Protein AF-A0A1H8A141-F1 (afdb_monomer)

Foldseek 3Di:
DDPVVVVVVVVVVVVVVVVVVVVVVVQFFQAPQNVCDPQCVPLVQWQWKWKDWPPAPPPDDIDIDRPSVVSVVVCVVRRRPTHHDDPDDDPDGKMWIWTDGNPDIDTDIDD

Sequence (111 aa):
MSDRSWRIFFAIVALIILSGVAFSLVQSRTSYKELMGDQIHDTQKIDQIVIEKRDSSHDAERLKITDPATIERILNSFADAKLQRIEQYPRGTDYWIWIDVEYKHYLIHYT

Secondary structure (DSSP, 8-state):
--HHHHHHHHHHHHHHHHHHHHHHHHTT--BHHHHHGGGSS-GGGEEEEEEEETT--TTS--EEE--HHHHHHHHHHHTTPBPPPPSSPPSS--EEEEEEETTEEEEEEE-

Radius of gyration: 21.12 Å; Cα contacts (8 Å, |Δi|>4): 128; chains: 1; bounding box: 56×44×49 Å

pLDDT: mean 77.89, std 10.34, range [53.84, 93.19]

Mean predicted aligned error: 11.69 Å

Solvent-accessible surface area (backbone atoms only — not comparable to full-atom values): 6518 Å² total; per-residue (Å²): 133,56,74,67,56,52,54,53,51,52,52,53,52,51,50,52,51,51,49,52,52,51,50,57,62,54,62,49,50,51,22,45,45,69,74,50,45,80,74,56,75,49,51,87,48,47,66,35,37,38,38,36,52,67,92,48,59,101,84,48,83,61,50,72,47,63,54,59,70,58,51,45,52,52,50,65,74,42,30,80,42,58,44,69,79,71,94,66,86,80,90,74,79,39,34,41,37,36,40,34,40,81,94,43,80,45,80,45,84,45,115

Nearest PDB structures (foldseek):
  8v2c-assembly1_C  TM=5.483E-01  e=1.218E+00  Mus musculus

Structure (mmCIF, N/CA/C/O backbone):
data_AF-A0A1H8A141-F1
#
_entry.id   AF-A0A1H8A141-F1
#
loop_
_atom_site.group_PDB
_atom_site.id
_atom_site.type_symbol
_atom_site.label_atom_id
_atom_site.label_alt_id
_atom_site.label_comp_id
_atom_site.label_asym_id
_atom_site.label_entity_id
_atom_site.label_seq_id
_atom_site.pdbx_PDB_ins_code
_atom_site.Cartn_x
_atom_site.Cartn_y
_atom_site.Cartn_z
_atom_site.occupancy
_atom_site.B_iso_or_equiv
_atom_site.auth_seq_id
_atom_site.auth_comp_id
_atom_site.auth_asym_id
_atom_site.auth_atom_id
_atom_site.pdbx_PDB_model_num
ATOM 1 N N . MET A 1 1 ? 40.823 -12.793 -30.849 1.00 59.81 1 MET A N 1
ATOM 2 C CA . MET A 1 1 ? 39.961 -13.598 -29.949 1.00 59.81 1 MET A CA 1
ATOM 3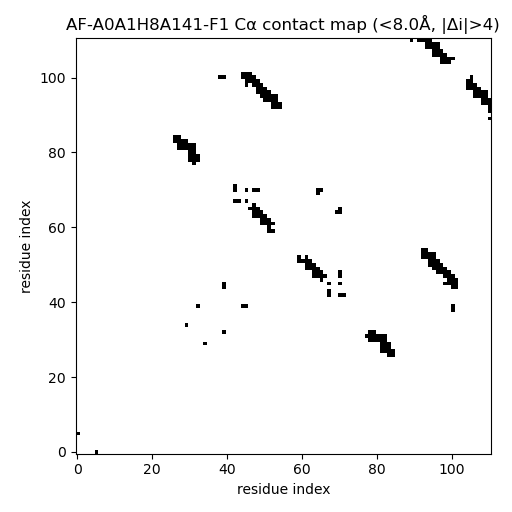 C C . MET A 1 1 ? 39.383 -14.755 -30.743 1.00 59.81 1 MET A C 1
ATOM 5 O O . MET A 1 1 ? 39.106 -14.555 -31.916 1.00 59.81 1 MET A O 1
ATOM 9 N N . SER A 1 2 ? 39.235 -15.941 -30.147 1.00 79.88 2 SER A N 1
ATOM 10 C CA . SER A 1 2 ? 38.613 -17.084 -30.832 1.00 79.88 2 SER A CA 1
ATOM 11 C C . SER A 1 2 ? 37.083 -16.972 -30.808 1.00 79.88 2 SER A C 1
ATOM 13 O O . SER A 1 2 ? 36.524 -16.346 -29.904 1.00 79.88 2 SER A O 1
ATOM 15 N N . ASP A 1 3 ? 36.398 -17.621 -31.753 1.00 84.62 3 ASP A N 1
ATOM 16 C CA . ASP A 1 3 ? 34.925 -17.695 -31.802 1.00 84.62 3 ASP A CA 1
ATOM 17 C C . ASP A 1 3 ? 34.306 -18.167 -30.481 1.00 84.62 3 ASP A C 1
ATOM 19 O O . ASP A 1 3 ? 33.224 -17.733 -30.085 1.00 84.62 3 ASP A O 1
ATOM 23 N N . ARG A 1 4 ? 35.017 -19.037 -29.755 1.00 82.38 4 ARG A N 1
ATOM 24 C CA . ARG A 1 4 ? 34.594 -19.530 -28.443 1.00 82.38 4 ARG A CA 1
ATOM 25 C C . ARG A 1 4 ? 34.584 -18.414 -27.398 1.00 82.38 4 ARG A C 1
ATOM 27 O O . ARG A 1 4 ? 33.632 -18.322 -26.631 1.00 82.38 4 ARG A O 1
ATOM 34 N N . SER A 1 5 ? 35.599 -17.550 -27.391 1.00 85.50 5 SER A N 1
ATOM 35 C CA . SER A 1 5 ? 35.660 -16.397 -26.484 1.00 85.50 5 SER A CA 1
ATOM 36 C C . SER A 1 5 ? 34.547 -15.385 -26.772 1.00 85.50 5 SER A C 1
ATOM 38 O O . SER A 1 5 ? 33.948 -14.865 -25.836 1.00 85.50 5 SER A O 1
ATOM 40 N N . TRP A 1 6 ? 34.213 -15.166 -28.048 1.00 88.81 6 TRP A N 1
ATOM 41 C CA . TRP A 1 6 ? 33.113 -14.281 -28.444 1.00 88.81 6 TRP A CA 1
ATOM 42 C C . TRP A 1 6 ? 31.742 -14.798 -28.005 1.00 88.81 6 TRP A C 1
ATOM 44 O O . TRP A 1 6 ? 30.942 -14.039 -27.463 1.00 88.81 6 TRP A O 1
ATOM 54 N N . ARG A 1 7 ? 31.476 -16.099 -28.166 1.00 89.69 7 ARG A N 1
ATOM 55 C CA . ARG A 1 7 ? 30.215 -16.712 -27.713 1.00 89.69 7 ARG A CA 1
ATOM 56 C C . ARG A 1 7 ? 30.033 -16.613 -26.198 1.00 89.69 7 ARG A C 1
ATOM 58 O O . ARG A 1 7 ? 28.934 -16.319 -25.739 1.00 89.69 7 ARG A O 1
ATOM 65 N N . ILE A 1 8 ? 31.106 -16.823 -25.432 1.00 90.75 8 ILE A N 1
ATOM 66 C CA . ILE A 1 8 ? 31.078 -16.697 -23.966 1.00 90.75 8 ILE A CA 1
ATOM 67 C C . ILE A 1 8 ? 30.800 -15.247 -23.558 1.00 90.75 8 ILE A C 1
ATOM 69 O O . ILE A 1 8 ? 29.968 -15.007 -22.687 1.00 90.75 8 ILE A O 1
ATOM 73 N N . PHE A 1 9 ? 31.446 -14.282 -24.216 1.00 91.25 9 PHE A N 1
ATOM 74 C CA . PHE A 1 9 ? 31.222 -12.863 -23.953 1.00 91.25 9 PHE A CA 1
ATOM 75 C C . PHE A 1 9 ? 29.755 -12.466 -24.170 1.00 91.25 9 PHE A C 1
ATOM 77 O O . PHE A 1 9 ? 29.130 -11.909 -23.269 1.00 91.25 9 PHE A O 1
ATOM 84 N N . PHE A 1 10 ? 29.168 -12.826 -25.316 1.00 93.19 10 PHE A N 1
ATOM 85 C CA . PHE A 1 10 ? 27.760 -12.524 -25.589 1.00 93.19 10 PHE A CA 1
ATOM 86 C C . PHE A 1 10 ? 26.797 -13.228 -24.630 1.00 93.19 10 PHE A C 1
ATOM 88 O O . PHE A 1 10 ? 25.798 -12.629 -24.240 1.00 93.19 10 PHE A O 1
ATOM 95 N N . ALA A 1 11 ? 27.098 -14.458 -24.203 1.00 92.44 11 ALA A N 1
ATOM 96 C CA . ALA A 1 11 ? 26.276 -15.167 -23.225 1.00 92.44 11 ALA A CA 1
ATOM 97 C C . ALA A 1 11 ? 26.235 -14.442 -21.867 1.00 92.44 11 ALA A C 1
ATOM 99 O O . ALA A 1 11 ? 25.165 -14.303 -21.276 1.00 92.44 11 ALA A O 1
ATOM 100 N N . ILE A 1 12 ? 27.378 -13.931 -21.397 1.00 92.56 12 ILE A N 1
ATOM 101 C CA . ILE A 1 12 ? 27.459 -13.166 -20.144 1.00 92.56 12 ILE A CA 1
ATOM 102 C C . ILE A 1 12 ? 26.706 -11.838 -20.274 1.00 92.56 12 ILE A C 1
ATOM 104 O O . ILE A 1 12 ? 25.918 -11.491 -19.397 1.00 92.56 12 ILE A O 1
ATOM 108 N N . VAL A 1 13 ? 26.890 -11.116 -21.384 1.00 92.38 13 VAL A N 1
ATOM 109 C CA . VAL A 1 13 ? 26.178 -9.853 -21.638 1.00 92.38 13 VAL A CA 1
ATOM 110 C C . VAL A 1 13 ? 24.663 -10.074 -21.687 1.00 92.38 13 VAL A C 1
ATOM 112 O O . VAL A 1 13 ? 23.917 -9.330 -21.054 1.00 92.38 13 VAL A O 1
ATOM 115 N N . ALA A 1 14 ? 24.199 -11.125 -22.366 1.00 92.69 14 ALA A N 1
ATOM 116 C CA . ALA A 1 14 ? 22.781 -11.471 -22.416 1.00 92.69 14 ALA A CA 1
ATOM 117 C C . ALA A 1 14 ? 22.214 -11.793 -21.024 1.00 92.69 14 ALA A C 1
ATOM 119 O O . ALA A 1 14 ? 21.124 -11.335 -20.691 1.00 92.69 14 ALA A O 1
ATOM 120 N N . LEU A 1 15 ? 22.962 -12.521 -20.187 1.00 92.56 15 LEU A N 1
ATOM 121 C CA . LEU A 1 15 ? 22.571 -12.818 -18.805 1.00 92.56 15 LEU A CA 1
ATOM 122 C C . LEU A 1 15 ? 22.449 -11.557 -17.940 1.00 92.56 15 LEU A C 1
ATOM 124 O O . LEU A 1 15 ? 21.505 -11.458 -17.161 1.00 92.56 15 LEU A O 1
ATOM 128 N N . ILE A 1 16 ? 23.358 -10.591 -18.095 1.00 89.81 16 ILE A N 1
ATOM 129 C CA . ILE A 1 16 ? 23.307 -9.309 -17.371 1.00 89.81 16 ILE A CA 1
ATOM 130 C C . ILE A 1 16 ? 22.091 -8.480 -17.807 1.00 89.81 16 ILE A C 1
ATOM 132 O O . ILE A 1 16 ? 21.404 -7.895 -16.974 1.00 89.81 16 ILE A O 1
ATOM 136 N N . ILE A 1 17 ? 21.789 -8.446 -19.107 1.00 88.88 17 ILE A N 1
ATOM 137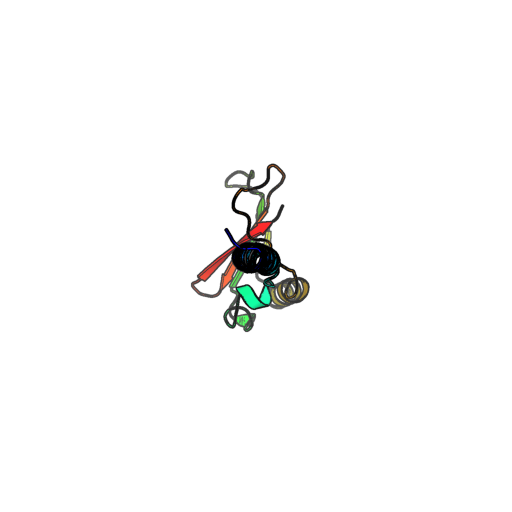 C CA . ILE A 1 17 ? 20.612 -7.729 -19.616 1.00 88.88 17 ILE A CA 1
ATOM 138 C C . ILE A 1 17 ? 19.327 -8.397 -19.113 1.00 88.88 17 ILE A C 1
ATOM 140 O O . ILE A 1 17 ? 18.433 -7.714 -18.619 1.00 88.88 17 ILE A O 1
ATOM 144 N N . LEU A 1 18 ? 19.241 -9.729 -19.185 1.00 86.81 18 LEU A N 1
ATOM 145 C CA . LEU A 1 18 ? 18.078 -10.481 -18.708 1.00 86.81 18 LEU A CA 1
ATOM 146 C C . LEU A 1 18 ? 17.857 -10.308 -17.202 1.00 86.81 18 LEU A C 1
ATOM 148 O O . LEU A 1 18 ? 16.715 -10.135 -16.781 1.00 86.81 18 LEU A O 1
ATOM 152 N N . SER A 1 19 ? 18.922 -10.309 -16.395 1.00 80.25 19 SER A N 1
ATOM 153 C CA . SER A 1 19 ? 18.807 -10.082 -14.952 1.00 80.25 19 SER A CA 1
ATOM 154 C C . SER A 1 19 ? 18.393 -8.646 -14.629 1.00 80.25 19 SER A C 1
ATOM 156 O O . SER A 1 19 ? 17.526 -8.453 -13.780 1.00 80.25 19 SER A O 1
ATOM 158 N N . GLY A 1 20 ? 18.916 -7.649 -15.349 1.00 73.50 20 GLY A N 1
ATOM 159 C CA . GLY A 1 20 ? 18.502 -6.250 -15.211 1.00 73.50 20 GLY A CA 1
ATOM 160 C C . GLY A 1 20 ? 17.031 -6.020 -15.573 1.00 73.50 20 GLY A C 1
ATOM 161 O O . GLY A 1 20 ? 16.307 -5.357 -14.830 1.00 73.50 20 GLY A O 1
ATOM 162 N N . VAL A 1 21 ? 16.556 -6.622 -16.669 1.00 74.69 21 VAL A N 1
ATOM 163 C CA . VAL A 1 21 ? 15.143 -6.556 -17.086 1.00 74.69 21 VAL A CA 1
ATOM 164 C C . VAL A 1 21 ? 14.241 -7.272 -16.082 1.00 74.69 21 VAL A C 1
ATOM 166 O O . VAL A 1 21 ? 13.220 -6.718 -15.679 1.00 74.69 21 VAL A O 1
ATOM 169 N N . ALA A 1 22 ? 14.618 -8.471 -15.632 1.00 70.44 22 ALA A N 1
ATOM 170 C CA . ALA A 1 22 ? 13.864 -9.201 -14.617 1.00 70.44 22 ALA A CA 1
ATOM 171 C C . ALA A 1 22 ? 13.784 -8.413 -13.300 1.00 70.44 22 ALA A C 1
ATOM 173 O O . ALA A 1 22 ? 12.707 -8.297 -12.723 1.00 70.44 22 ALA A O 1
ATOM 174 N N . PHE A 1 23 ? 14.891 -7.812 -12.858 1.00 65.69 23 PHE A N 1
ATOM 175 C CA . PHE A 1 23 ? 14.930 -6.995 -11.648 1.00 65.69 23 PHE A CA 1
ATOM 176 C C . PHE A 1 23 ? 14.050 -5.744 -11.771 1.00 65.69 23 PHE A C 1
ATOM 178 O O . PHE A 1 23 ? 13.270 -5.454 -10.867 1.00 65.69 23 PHE A O 1
ATOM 185 N N . SER A 1 24 ? 14.097 -5.049 -12.912 1.00 59.19 24 SER A N 1
ATOM 186 C CA . SER A 1 24 ? 13.236 -3.891 -13.188 1.00 59.19 24 SER A CA 1
ATOM 187 C C . SER A 1 24 ? 11.746 -4.263 -13.214 1.00 59.19 24 SER A C 1
ATOM 189 O O . SER A 1 24 ? 10.923 -3.550 -12.641 1.00 59.19 24 SER A O 1
ATOM 191 N N . LEU A 1 25 ? 11.394 -5.418 -13.792 1.00 60.88 25 LEU A N 1
ATOM 192 C CA . LEU A 1 25 ? 10.022 -5.939 -13.791 1.00 60.88 25 LEU A CA 1
ATOM 193 C C . LEU A 1 25 ? 9.534 -6.350 -12.393 1.00 60.88 25 LEU A C 1
ATOM 195 O O . LEU A 1 25 ? 8.337 -6.258 -12.114 1.00 60.88 25 LEU A O 1
ATOM 199 N N . VAL A 1 26 ? 10.435 -6.810 -11.521 1.00 61.69 26 VAL A N 1
ATOM 200 C CA . VAL A 1 26 ? 10.130 -7.155 -10.122 1.00 61.69 26 VAL A CA 1
ATOM 201 C C . VAL A 1 26 ? 9.951 -5.897 -9.270 1.00 61.69 26 VAL A C 1
ATOM 203 O O . VAL A 1 26 ? 9.055 -5.855 -8.429 1.00 61.69 26 VAL A O 1
ATOM 206 N N . GLN A 1 27 ? 10.726 -4.839 -9.525 1.00 53.84 27 GLN A N 1
ATOM 207 C CA . GLN A 1 27 ? 10.695 -3.602 -8.738 1.00 53.84 27 GLN A CA 1
ATOM 208 C C . GLN A 1 27 ? 9.363 -2.823 -8.841 1.00 53.84 27 GLN A C 1
ATOM 210 O O . GLN A 1 27 ? 9.133 -1.914 -8.047 1.00 53.84 27 GLN A O 1
ATOM 215 N N . SER A 1 28 ? 8.469 -3.179 -9.776 1.00 54.56 28 SER A N 1
ATOM 216 C CA . SER A 1 28 ? 7.189 -2.490 -10.018 1.00 54.56 28 SER A CA 1
ATOM 217 C C . SER A 1 28 ? 5.930 -3.271 -9.589 1.00 54.56 28 SER A C 1
ATOM 219 O O . SER A 1 28 ? 4.834 -2.950 -10.059 1.00 54.56 28 SER A O 1
ATOM 221 N N . ARG A 1 29 ? 6.048 -4.362 -8.814 1.00 58.25 29 ARG A N 1
ATOM 222 C CA . ARG A 1 29 ? 4.922 -5.304 -8.628 1.00 58.25 29 ARG A CA 1
ATOM 223 C C . ARG A 1 29 ? 4.640 -5.776 -7.207 1.00 58.25 29 ARG A C 1
ATOM 225 O O . ARG A 1 29 ? 3.780 -6.641 -7.070 1.00 58.25 29 ARG A O 1
ATOM 232 N N . THR A 1 30 ? 5.297 -5.244 -6.181 1.00 69.31 30 THR A N 1
ATOM 233 C CA . THR A 1 30 ? 4.915 -5.586 -4.805 1.00 69.31 30 THR A CA 1
ATOM 234 C C . THR A 1 30 ? 3.524 -5.023 -4.525 1.00 69.31 30 THR A C 1
ATOM 236 O O . THR A 1 30 ? 3.267 -3.834 -4.740 1.00 69.31 30 THR A O 1
ATOM 239 N N . SER A 1 31 ? 2.602 -5.896 -4.131 1.00 72.94 31 SER A N 1
ATOM 240 C CA . SER A 1 31 ? 1.248 -5.484 -3.761 1.00 72.94 31 SER A CA 1
ATOM 241 C C . SER A 1 31 ? 1.273 -4.667 -2.470 1.00 72.94 31 SER A C 1
ATOM 243 O O . SER A 1 31 ? 2.177 -4.824 -1.646 1.00 72.94 31 SER A O 1
ATOM 245 N N . TYR A 1 32 ? 0.278 -3.801 -2.275 1.00 75.44 32 TYR A N 1
ATOM 246 C CA . TYR A 1 32 ? 0.101 -3.077 -1.016 1.00 75.44 32 TYR A CA 1
ATOM 247 C C . TYR A 1 32 ? 0.127 -4.033 0.184 1.00 75.44 32 TYR A C 1
ATOM 249 O O . TYR A 1 32 ? 0.871 -3.809 1.137 1.00 75.44 32 TYR A O 1
ATOM 257 N N . LYS A 1 33 ? -0.590 -5.157 0.092 1.00 76.06 33 LYS A N 1
ATOM 258 C CA . LYS A 1 33 ? -0.619 -6.194 1.127 1.00 76.06 33 LYS A CA 1
ATOM 259 C C . LYS A 1 33 ? 0.763 -6.781 1.437 1.00 76.06 33 LYS A C 1
ATOM 261 O O . LYS A 1 33 ? 1.111 -6.939 2.602 1.00 76.06 33 LYS A O 1
ATOM 266 N N . GLU A 1 34 ? 1.5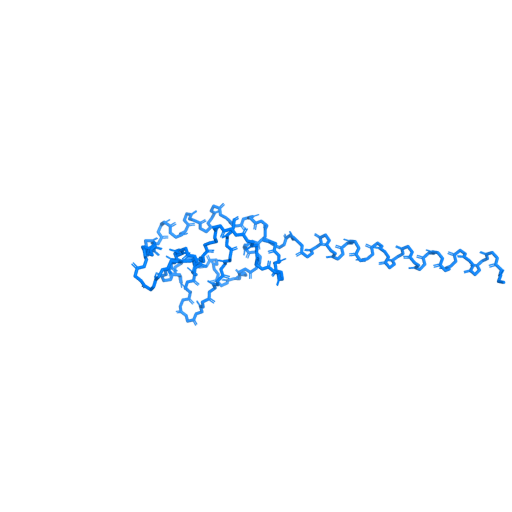71 -7.076 0.419 1.00 75.62 34 GLU A N 1
ATOM 267 C CA . GLU A 1 34 ? 2.941 -7.580 0.610 1.00 75.62 34 GLU A CA 1
ATOM 268 C C . GLU A 1 34 ? 3.873 -6.524 1.219 1.00 75.62 34 GLU A C 1
ATOM 270 O O . GLU A 1 34 ? 4.710 -6.855 2.055 1.00 75.62 34 GLU A O 1
ATOM 275 N N . LEU A 1 35 ? 3.724 -5.254 0.827 1.00 73.69 35 LEU A N 1
ATOM 276 C CA . LEU A 1 35 ? 4.526 -4.138 1.344 1.00 73.69 35 LEU A CA 1
ATOM 277 C C . LEU A 1 35 ? 4.227 -3.830 2.811 1.00 73.69 35 LEU A C 1
ATOM 279 O O . LEU A 1 35 ? 5.125 -3.464 3.567 1.00 73.69 35 LEU A O 1
ATOM 283 N N . MET A 1 36 ? 2.968 -3.973 3.208 1.00 71.00 36 MET A N 1
ATOM 284 C CA . MET A 1 36 ? 2.514 -3.703 4.568 1.00 71.00 36 MET A CA 1
ATOM 285 C C . MET A 1 36 ? 2.705 -4.903 5.512 1.00 71.00 36 MET A C 1
ATOM 287 O O . MET A 1 36 ? 2.649 -4.744 6.734 1.00 71.00 36 MET A O 1
ATOM 291 N N . GLY A 1 37 ? 2.992 -6.089 4.961 1.00 70.12 37 GLY A N 1
ATOM 292 C CA . GLY A 1 37 ? 3.300 -7.307 5.712 1.00 70.12 37 GLY A CA 1
ATOM 293 C C . GLY A 1 37 ? 2.216 -7.683 6.727 1.00 70.12 37 GLY A C 1
ATOM 294 O O . GLY A 1 37 ? 1.033 -7.394 6.552 1.00 70.12 37 GLY A O 1
ATOM 295 N N . ASP A 1 38 ? 2.614 -8.309 7.833 1.00 65.81 38 ASP A N 1
ATOM 296 C CA . ASP A 1 38 ? 1.690 -8.711 8.908 1.00 65.81 38 ASP A CA 1
ATOM 297 C C . ASP A 1 38 ? 1.144 -7.523 9.722 1.00 65.81 38 ASP A C 1
ATOM 299 O O . ASP A 1 38 ? 0.230 -7.693 10.523 1.00 65.81 38 ASP A O 1
ATOM 303 N N . GLN A 1 39 ? 1.680 -6.310 9.532 1.00 61.53 39 GLN A N 1
ATOM 304 C CA . GLN A 1 39 ? 1.365 -5.151 10.381 1.00 61.53 39 GLN A CA 1
ATOM 305 C C . GLN A 1 39 ? -0.015 -4.545 10.095 1.00 61.53 39 GLN A C 1
ATOM 307 O O . GLN A 1 39 ? -0.582 -3.929 10.987 1.00 61.53 39 GLN A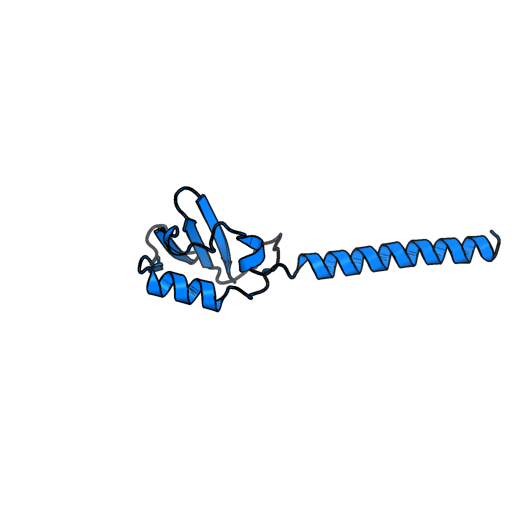 O 1
ATOM 312 N N . ILE A 1 40 ? -0.573 -4.756 8.897 1.00 62.81 40 ILE A N 1
ATOM 313 C CA . ILE A 1 40 ? -1.886 -4.215 8.484 1.00 62.81 40 ILE A CA 1
ATOM 314 C C . ILE A 1 40 ? -2.957 -5.307 8.346 1.00 62.81 40 ILE A C 1
ATOM 316 O O . ILE A 1 40 ? -4.140 -5.010 8.209 1.00 62.81 40 ILE A O 1
ATOM 320 N N . HIS A 1 41 ? -2.573 -6.584 8.444 1.00 61.56 41 HIS A N 1
ATOM 321 C CA . HIS A 1 41 ? -3.533 -7.694 8.439 1.00 61.56 41 HIS A CA 1
ATOM 322 C C . HIS A 1 41 ? -4.494 -7.658 9.630 1.00 61.56 41 HIS A C 1
ATOM 324 O O . HIS A 1 41 ? -5.608 -8.165 9.530 1.00 61.56 41 HIS A O 1
ATOM 330 N N . ASP A 1 42 ? -4.070 -7.044 10.732 1.00 69.50 42 ASP A N 1
ATOM 331 C CA . ASP A 1 42 ? -4.928 -6.751 11.867 1.00 69.50 42 ASP A CA 1
ATOM 332 C C . ASP A 1 42 ? -5.471 -5.326 11.722 1.00 69.50 42 ASP A C 1
ATOM 334 O O . ASP A 1 42 ? -4.951 -4.371 12.298 1.00 69.50 42 ASP A O 1
ATOM 338 N N . THR A 1 43 ? -6.508 -5.170 10.896 1.00 66.81 43 THR A N 1
ATOM 339 C CA . THR A 1 43 ? -7.193 -3.888 10.656 1.00 66.81 43 THR A CA 1
ATOM 340 C C . THR A 1 43 ? -7.698 -3.231 11.940 1.00 66.81 43 THR A C 1
ATOM 342 O O . THR A 1 43 ? -7.927 -2.025 11.950 1.00 66.81 43 THR A O 1
ATOM 345 N N . GLN A 1 44 ? -7.815 -3.989 13.038 1.00 67.50 44 GLN A N 1
ATOM 346 C CA . GLN A 1 44 ? -8.163 -3.472 14.363 1.00 67.50 44 GLN A CA 1
ATOM 347 C C . GLN A 1 44 ? -7.069 -2.589 14.978 1.00 67.50 44 GLN A C 1
ATOM 349 O O . GLN A 1 44 ? -7.355 -1.833 15.901 1.00 67.50 44 GLN A O 1
ATOM 354 N N . LYS A 1 45 ? -5.834 -2.665 14.472 1.00 77.88 45 LYS A N 1
ATOM 355 C CA . LYS A 1 45 ? -4.691 -1.856 14.925 1.00 77.88 45 LYS A CA 1
ATOM 356 C C . LYS A 1 45 ? -4.550 -0.525 14.198 1.00 77.88 45 LYS A C 1
ATOM 358 O O . LYS A 1 45 ? -3.601 0.213 14.443 1.00 77.88 45 LYS A O 1
ATOM 363 N N . ILE A 1 46 ? -5.447 -0.246 13.258 1.00 83.06 46 ILE A N 1
ATOM 364 C CA . ILE A 1 46 ? -5.391 0.947 12.423 1.00 83.06 46 ILE A CA 1
ATOM 365 C C . ILE A 1 46 ? -6.297 1.991 13.043 1.00 83.06 46 ILE A C 1
ATOM 367 O O . ILE A 1 46 ? -7.520 1.865 13.022 1.00 83.06 46 ILE A O 1
ATOM 371 N N . ASP A 1 47 ? -5.675 3.029 13.585 1.00 84.88 47 ASP A N 1
ATOM 372 C CA . ASP A 1 47 ? -6.368 4.068 14.335 1.00 84.88 47 ASP A CA 1
ATOM 373 C C . ASP A 1 47 ? -7.125 5.010 13.395 1.00 84.88 47 ASP A C 1
ATOM 375 O O . ASP A 1 47 ? -8.244 5.447 13.683 1.00 84.88 47 ASP A O 1
ATOM 379 N N . GLN A 1 48 ? -6.506 5.350 12.261 1.00 88.38 48 GLN A N 1
ATOM 380 C CA . GLN A 1 48 ? -7.088 6.249 11.272 1.00 88.38 48 GLN A CA 1
ATOM 381 C C . GLN A 1 48 ? -6.403 6.157 9.906 1.00 88.38 48 GLN A C 1
ATOM 383 O O . GLN A 1 48 ? -5.219 5.842 9.787 1.00 88.38 48 GLN A O 1
ATOM 388 N N . ILE A 1 49 ? -7.157 6.538 8.876 1.00 88.25 49 ILE A N 1
ATOM 389 C CA . ILE A 1 49 ? -6.630 6.909 7.564 1.00 88.25 49 ILE A CA 1
ATOM 390 C C . ILE A 1 49 ? -6.905 8.399 7.356 1.00 88.25 49 ILE A C 1
ATOM 392 O O . ILE A 1 49 ? -8.041 8.849 7.519 1.00 88.25 49 ILE A O 1
ATOM 396 N N . VAL A 1 50 ? -5.884 9.170 6.987 1.00 89.31 50 VAL A N 1
ATOM 397 C CA . VAL A 1 50 ? -6.021 10.594 6.650 1.00 89.31 50 VAL A CA 1
ATOM 398 C C . VAL A 1 50 ? -5.624 10.805 5.200 1.00 89.31 50 VAL A C 1
ATOM 400 O O . VAL A 1 50 ? -4.520 10.457 4.799 1.00 89.31 50 VAL A O 1
ATOM 403 N N . ILE A 1 51 ? -6.523 11.390 4.414 1.00 88.06 51 ILE A N 1
ATOM 404 C CA . ILE A 1 51 ? -6.272 11.741 3.017 1.00 88.06 51 ILE A CA 1
ATOM 405 C C . ILE A 1 51 ? -6.244 13.261 2.906 1.00 88.06 51 ILE A C 1
ATOM 407 O O . ILE A 1 51 ? -7.216 13.934 3.256 1.00 88.06 51 ILE A O 1
ATOM 411 N N . GLU A 1 52 ? -5.138 13.803 2.406 1.00 87.12 52 GLU A N 1
ATOM 412 C CA . GLU A 1 52 ? -4.979 15.238 2.179 1.00 87.12 52 GLU A CA 1
ATOM 413 C C . GLU A 1 52 ? -4.392 15.525 0.799 1.00 87.12 52 GLU A C 1
ATOM 415 O O . GLU A 1 52 ? -3.591 14.757 0.268 1.00 87.12 52 GLU A O 1
ATOM 420 N N . LYS A 1 53 ? -4.804 16.637 0.188 1.00 84.62 53 LYS A N 1
ATOM 421 C CA . LYS A 1 53 ? -4.221 17.094 -1.075 1.00 84.62 53 LYS A CA 1
ATOM 422 C C . LYS A 1 53 ? -2.900 17.809 -0.783 1.00 84.62 53 LYS A C 1
ATOM 424 O O . LYS A 1 53 ? -2.852 18.693 0.065 1.00 84.62 53 LYS A O 1
ATOM 429 N N . ARG A 1 54 ? -1.838 17.482 -1.512 1.00 75.56 54 ARG A N 1
ATOM 430 C CA . ARG A 1 54 ? -0.477 17.974 -1.239 1.00 75.56 54 ARG A CA 1
ATOM 431 C C . ARG A 1 54 ? -0.336 19.502 -1.263 1.00 75.56 54 ARG A C 1
ATOM 433 O O . ARG A 1 54 ? 0.359 20.061 -0.425 1.00 75.56 54 ARG A O 1
ATOM 440 N N . ASP A 1 55 ? -1.005 20.173 -2.199 1.00 72.19 55 ASP A N 1
ATOM 441 C CA . ASP A 1 55 ? -0.909 21.636 -2.385 1.00 72.19 55 ASP A CA 1
ATOM 442 C C . ASP A 1 55 ? -1.863 22.435 -1.493 1.00 72.19 55 ASP A C 1
ATOM 444 O O . ASP A 1 55 ? -2.092 23.630 -1.691 1.00 72.19 55 ASP A O 1
ATOM 448 N N . SER A 1 56 ? -2.499 21.761 -0.548 1.00 62.75 56 SER A N 1
ATOM 449 C CA . SER A 1 56 ? -3.546 22.357 0.245 1.00 62.75 56 SER A CA 1
ATOM 450 C C . SER A 1 56 ? -2.932 22.963 1.517 1.00 62.75 56 SER A C 1
ATOM 452 O O . SER A 1 56 ? -2.049 22.377 2.143 1.00 62.75 56 SER A O 1
ATOM 454 N N . SER A 1 57 ? -3.278 24.220 1.820 1.00 61.69 57 SER A N 1
ATOM 455 C CA . SER A 1 57 ? -2.751 24.957 2.979 1.00 61.69 57 SER A CA 1
ATOM 456 C C . SER A 1 57 ? -3.016 24.191 4.284 1.00 61.69 57 SER A C 1
ATOM 458 O O . SER A 1 57 ? -3.827 23.274 4.309 1.00 61.69 57 SER A O 1
ATOM 460 N N . HIS A 1 58 ? -2.370 24.561 5.398 1.00 57.38 58 HIS A N 1
ATOM 461 C CA . HIS A 1 58 ? -2.548 23.879 6.697 1.00 57.38 58 HIS A CA 1
ATOM 462 C C . HIS A 1 58 ? -4.013 23.742 7.188 1.00 57.38 58 HIS A C 1
ATOM 464 O O . HIS A 1 58 ? -4.253 22.925 8.073 1.00 57.38 58 HIS A O 1
ATOM 470 N N . ASP A 1 59 ? -4.962 24.474 6.591 1.00 56.97 59 ASP A N 1
ATOM 471 C CA . ASP A 1 59 ? -6.411 24.438 6.870 1.00 56.97 59 ASP A CA 1
ATOM 472 C C . ASP A 1 59 ? -7.248 23.706 5.809 1.00 56.97 59 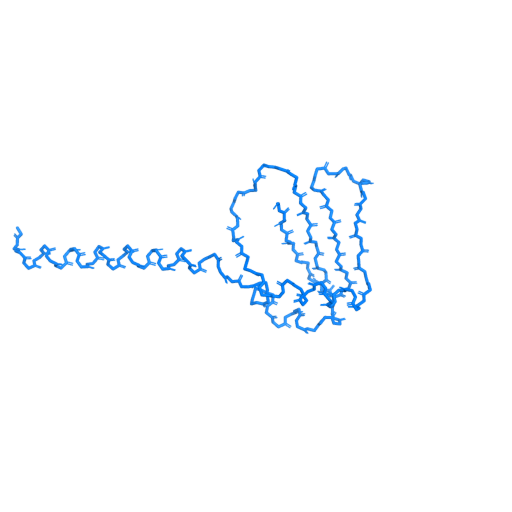ASP A C 1
ATOM 474 O O . ASP A 1 59 ? -8.477 23.779 5.799 1.00 56.97 59 ASP A O 1
ATOM 478 N N . ALA A 1 60 ? -6.611 23.032 4.863 1.00 62.12 60 ALA A N 1
ATOM 479 C CA . ALA A 1 60 ? -7.341 22.331 3.834 1.00 62.12 60 ALA A CA 1
ATOM 480 C C . ALA A 1 60 ? -8.095 21.111 4.362 1.00 62.12 60 ALA A C 1
ATOM 482 O O . ALA A 1 60 ? -7.687 20.452 5.317 1.00 62.12 60 ALA A O 1
ATOM 483 N N . GLU A 1 61 ? -9.204 20.810 3.692 1.00 69.12 61 GLU A N 1
ATOM 484 C CA . GLU A 1 61 ? -10.128 19.743 4.048 1.00 69.12 61 GLU A CA 1
ATOM 485 C C . GLU A 1 61 ? -9.423 18.378 4.022 1.00 69.12 61 GLU A C 1
ATOM 487 O O . GLU A 1 61 ? -9.189 17.777 2.972 1.00 69.12 61 GLU A O 1
ATOM 492 N N . ARG A 1 62 ? -9.042 17.906 5.213 1.00 83.81 62 ARG A N 1
ATOM 493 C CA . ARG A 1 62 ? -8.501 16.568 5.434 1.00 83.81 62 ARG A CA 1
ATOM 494 C C . ARG A 1 62 ? -9.654 15.599 5.587 1.00 83.81 62 ARG A C 1
ATOM 496 O O . ARG A 1 62 ? -10.450 15.720 6.519 1.00 83.81 62 ARG A O 1
ATOM 503 N N . LEU A 1 63 ? -9.707 14.592 4.725 1.00 87.25 63 LEU A N 1
ATOM 504 C CA . LEU A 1 63 ? -10.629 13.489 4.930 1.00 87.25 63 LEU A CA 1
ATOM 505 C C . LEU A 1 63 ? -10.012 12.540 5.956 1.00 87.25 63 LEU A C 1
ATOM 507 O O . LEU A 1 63 ? -9.075 11.805 5.649 1.00 87.25 63 LEU A O 1
ATOM 511 N N . LYS A 1 64 ? -10.539 12.569 7.179 1.00 90.81 64 LYS A N 1
ATOM 512 C CA . LYS A 1 64 ? -10.160 11.649 8.250 1.00 90.81 64 LYS A CA 1
ATOM 513 C C . LYS A 1 64 ? -11.190 10.527 8.360 1.00 90.81 64 LYS A C 1
ATOM 515 O O . LYS A 1 64 ? -12.378 10.779 8.543 1.00 90.81 64 LYS A O 1
ATOM 520 N N . ILE A 1 65 ? -10.715 9.292 8.265 1.00 90.25 65 ILE A N 1
ATOM 521 C CA . ILE A 1 65 ? -11.508 8.066 8.319 1.00 90.25 65 ILE A CA 1
ATOM 522 C C . ILE A 1 65 ? -11.068 7.294 9.560 1.00 90.25 65 ILE A C 1
ATOM 524 O O . ILE A 1 65 ? -9.915 6.886 9.655 1.00 90.25 65 ILE A O 1
ATOM 528 N N . THR A 1 66 ? -11.985 7.107 10.505 1.00 91.00 66 THR A N 1
ATOM 529 C CA . THR A 1 66 ? -11.744 6.391 11.775 1.00 91.00 66 THR A CA 1
ATOM 530 C C . THR A 1 66 ? -12.707 5.229 11.989 1.00 91.00 66 THR A C 1
ATOM 532 O O . THR A 1 66 ? -12.598 4.521 12.981 1.00 91.00 66 THR A O 1
ATOM 535 N N . ASP A 1 67 ? -13.701 5.063 11.112 1.00 90.12 67 ASP A N 1
ATOM 536 C CA . ASP A 1 67 ? -14.654 3.959 11.208 1.00 90.12 67 ASP A CA 1
ATOM 537 C C . ASP A 1 67 ? -13.962 2.640 10.814 1.00 90.12 67 ASP A C 1
ATOM 539 O O . ASP A 1 67 ? -13.528 2.520 9.661 1.00 90.12 67 ASP A O 1
ATOM 543 N N . PRO A 1 68 ? -13.871 1.645 11.718 1.00 87.00 68 PRO A N 1
ATOM 544 C CA . PRO A 1 68 ? -13.115 0.420 11.462 1.00 87.00 68 PRO A CA 1
ATOM 545 C C . PRO A 1 68 ? -13.631 -0.378 10.260 1.00 87.00 68 PRO A C 1
ATOM 547 O O . PRO A 1 68 ? -12.835 -0.885 9.472 1.00 87.00 68 PRO A O 1
ATOM 550 N N . ALA A 1 69 ? -14.953 -0.443 10.063 1.00 88.88 69 ALA A N 1
ATOM 551 C CA . ALA A 1 69 ? -15.549 -1.156 8.932 1.00 88.88 69 ALA A CA 1
ATOM 552 C C . ALA A 1 69 ? -15.209 -0.479 7.593 1.00 88.88 69 ALA A C 1
ATOM 554 O O . ALA A 1 69 ? -14.943 -1.138 6.584 1.00 88.88 69 ALA A O 1
ATOM 555 N N . THR A 1 70 ? -15.183 0.854 7.576 1.00 90.00 70 THR A N 1
ATOM 556 C CA . THR A 1 70 ? -14.770 1.633 6.407 1.00 90.00 70 THR A CA 1
ATOM 557 C C . THR A 1 70 ? -13.279 1.472 6.122 1.00 90.00 70 THR A C 1
ATOM 559 O O . THR A 1 70 ? -12.918 1.286 4.959 1.00 90.00 70 THR A O 1
ATOM 562 N N . ILE A 1 71 ? -12.428 1.497 7.153 1.00 87.62 71 ILE A N 1
ATOM 563 C CA . ILE A 1 71 ? -10.982 1.249 7.037 1.00 87.62 71 ILE A CA 1
ATOM 564 C C . ILE A 1 71 ? -10.736 -0.136 6.439 1.00 87.62 71 ILE A C 1
ATOM 566 O O . ILE A 1 71 ? -10.074 -0.248 5.408 1.00 87.62 71 ILE A O 1
ATOM 570 N N . GLU A 1 72 ? -11.334 -1.178 7.017 1.00 86.31 72 GLU A N 1
ATOM 571 C CA . GLU A 1 72 ? -11.208 -2.550 6.526 1.00 86.31 72 GLU A CA 1
ATOM 572 C C . GLU A 1 72 ? -11.637 -2.663 5.059 1.00 86.31 72 GLU A C 1
ATOM 574 O O . GLU A 1 72 ? -10.919 -3.233 4.233 1.00 86.31 72 GLU A O 1
ATOM 579 N N . ARG A 1 73 ? -12.774 -2.059 4.693 1.00 86.44 73 ARG A N 1
ATOM 580 C CA . ARG A 1 73 ? -13.254 -2.058 3.306 1.00 86.44 73 ARG A CA 1
ATOM 581 C C . ARG A 1 73 ? -12.271 -1.380 2.351 1.00 86.44 73 ARG A C 1
ATOM 583 O O . ARG A 1 73 ? -12.059 -1.893 1.253 1.00 86.44 73 ARG A O 1
ATOM 590 N N . ILE A 1 74 ? -11.690 -0.243 2.734 1.00 85.56 74 ILE A N 1
ATOM 591 C CA . ILE A 1 74 ? -10.706 0.475 1.910 1.00 85.56 74 ILE A CA 1
ATOM 592 C C . ILE A 1 74 ? -9.471 -0.398 1.707 1.00 85.56 74 ILE A C 1
ATOM 594 O O . ILE A 1 74 ? -9.080 -0.643 0.569 1.00 85.56 74 ILE A O 1
ATOM 598 N N . LEU A 1 75 ? -8.899 -0.927 2.785 1.00 81.75 75 LEU A N 1
ATOM 599 C CA . LEU A 1 75 ? -7.684 -1.733 2.699 1.00 81.75 75 LEU A CA 1
ATOM 600 C C . LEU A 1 75 ? -7.883 -2.999 1.878 1.00 81.75 75 LEU A C 1
ATOM 602 O O . LEU A 1 75 ? -7.057 -3.305 1.022 1.00 81.75 75 LEU A O 1
ATOM 606 N N . ASN A 1 76 ? -9.013 -3.680 2.061 1.00 83.38 76 ASN A N 1
ATOM 607 C CA . ASN A 1 76 ? -9.366 -4.839 1.250 1.00 83.38 76 ASN A CA 1
ATOM 608 C C . ASN A 1 76 ? -9.550 -4.471 -0.231 1.00 83.38 76 ASN A C 1
ATOM 610 O O . ASN A 1 76 ? -9.167 -5.249 -1.100 1.00 83.38 76 ASN A O 1
ATOM 614 N N . SER A 1 77 ? -10.072 -3.278 -0.536 1.00 83.56 77 SER A 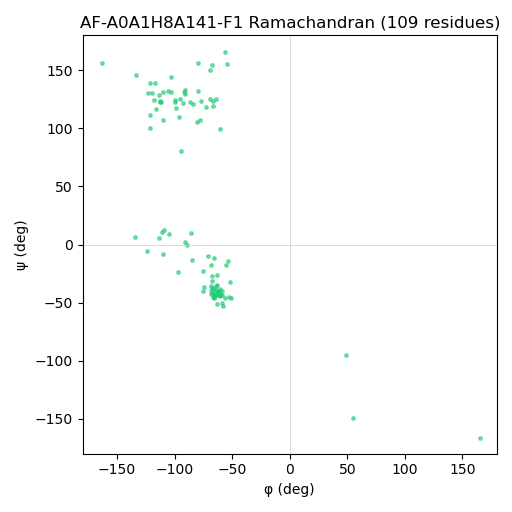N 1
ATOM 615 C CA . SER A 1 77 ? -10.259 -2.818 -1.922 1.00 83.56 77 SER A CA 1
ATOM 616 C C . SER A 1 77 ? -8.939 -2.570 -2.659 1.00 83.56 77 SER A C 1
ATOM 618 O O . SER A 1 77 ? -8.895 -2.688 -3.882 1.00 83.56 77 SER A O 1
ATOM 620 N N . PHE A 1 78 ? -7.863 -2.246 -1.935 1.00 78.69 78 PHE A N 1
ATOM 621 C CA . PHE A 1 78 ? -6.547 -1.958 -2.517 1.00 78.69 78 PHE A CA 1
ATOM 622 C C . PHE A 1 78 ? -5.473 -2.992 -2.155 1.00 78.69 78 PHE A C 1
ATOM 624 O O . PHE A 1 78 ? -4.321 -2.818 -2.542 1.00 78.69 78 PHE A O 1
ATOM 631 N N . ALA A 1 79 ? -5.826 -4.083 -1.468 1.00 78.94 79 ALA A N 1
ATOM 632 C CA . ALA A 1 79 ? -4.883 -5.095 -0.989 1.00 78.94 79 ALA A CA 1
ATOM 633 C C . ALA A 1 79 ? -3.969 -5.634 -2.103 1.00 78.94 79 ALA A C 1
ATOM 635 O O . ALA A 1 79 ? -2.749 -5.690 -1.941 1.00 78.94 79 ALA A O 1
ATOM 636 N N . ASP A 1 80 ? -4.559 -5.943 -3.258 1.00 80.06 80 ASP A N 1
ATOM 637 C CA . ASP A 1 80 ? -3.856 -6.493 -4.420 1.00 80.06 80 ASP A CA 1
ATOM 638 C C . ASP A 1 80 ? -3.340 -5.411 -5.385 1.00 80.06 80 ASP A C 1
ATOM 640 O O . ASP A 1 80 ? -2.766 -5.721 -6.436 1.00 80.06 80 ASP A O 1
ATOM 644 N N . ALA A 1 81 ? -3.533 -4.128 -5.054 1.00 80.38 81 ALA A N 1
ATOM 645 C CA . ALA A 1 81 ? -3.033 -3.035 -5.870 1.00 80.38 81 ALA A CA 1
ATOM 646 C C . ALA A 1 81 ? -1.501 -3.079 -5.895 1.00 80.38 81 ALA A C 1
ATOM 648 O O . ALA A 1 81 ? -0.837 -3.089 -4.856 1.00 80.38 81 ALA A O 1
ATOM 649 N N . LYS A 1 82 ? -0.933 -3.113 -7.102 1.00 80.69 82 LYS A N 1
ATOM 650 C CA . LYS A 1 82 ? 0.518 -3.101 -7.298 1.00 80.69 82 LYS A CA 1
ATOM 651 C C . LYS A 1 82 ? 1.036 -1.691 -7.102 1.00 80.69 82 LYS A C 1
ATOM 653 O O . LYS A 1 82 ? 0.600 -0.774 -7.795 1.00 80.69 82 LYS A O 1
ATOM 658 N N . LEU A 1 83 ? 1.975 -1.537 -6.179 1.00 74.38 83 LEU A N 1
ATOM 659 C CA . LEU A 1 83 ? 2.585 -0.251 -5.896 1.00 74.38 83 LEU A CA 1
ATOM 660 C C . LEU A 1 83 ? 3.822 -0.060 -6.769 1.00 74.38 83 LEU A C 1
ATOM 662 O O . LEU A 1 83 ? 4.673 -0.943 -6.894 1.00 74.38 83 LEU A O 1
ATOM 666 N N . GLN A 1 84 ? 3.919 1.119 -7.374 1.00 74.50 84 GLN A N 1
ATOM 667 C CA . GLN A 1 84 ? 5.103 1.534 -8.104 1.00 74.50 84 GLN A CA 1
ATOM 668 C C . GLN A 1 84 ? 5.989 2.357 -7.175 1.00 74.50 84 GLN A C 1
ATOM 670 O O . GLN A 1 84 ? 5.559 3.368 -6.620 1.00 74.50 84 GLN A O 1
ATOM 675 N N . ARG A 1 85 ? 7.254 1.952 -7.038 1.00 73.19 85 ARG A N 1
ATOM 676 C CA . ARG A 1 85 ? 8.251 2.804 -6.397 1.00 73.19 85 ARG A CA 1
ATOM 677 C C . ARG A 1 85 ? 8.491 4.022 -7.286 1.00 73.19 85 ARG A C 1
ATOM 679 O O . ARG A 1 85 ? 8.938 3.878 -8.422 1.00 73.19 85 ARG A O 1
ATOM 686 N N . ILE A 1 86 ? 8.210 5.206 -6.757 1.00 70.88 86 ILE A N 1
ATOM 687 C CA . ILE A 1 86 ? 8.522 6.477 -7.408 1.00 70.88 86 ILE A CA 1
ATOM 688 C C . ILE A 1 86 ? 9.755 7.096 -6.742 1.00 70.88 86 ILE A C 1
ATOM 690 O O . ILE A 1 86 ? 9.849 7.151 -5.519 1.00 70.88 86 ILE A O 1
ATOM 694 N N . GLU A 1 87 ? 10.727 7.525 -7.546 1.00 68.88 87 GLU A N 1
ATOM 695 C CA . GLU A 1 87 ? 11.896 8.291 -7.072 1.00 68.88 87 GLU A CA 1
ATOM 696 C C . GLU A 1 87 ? 11.702 9.799 -7.264 1.00 68.88 87 GLU A C 1
ATOM 698 O O . GLU A 1 87 ? 12.305 10.611 -6.565 1.00 68.88 87 GLU A O 1
ATOM 703 N N . GLN A 1 88 ? 10.831 10.175 -8.202 1.00 68.25 88 GL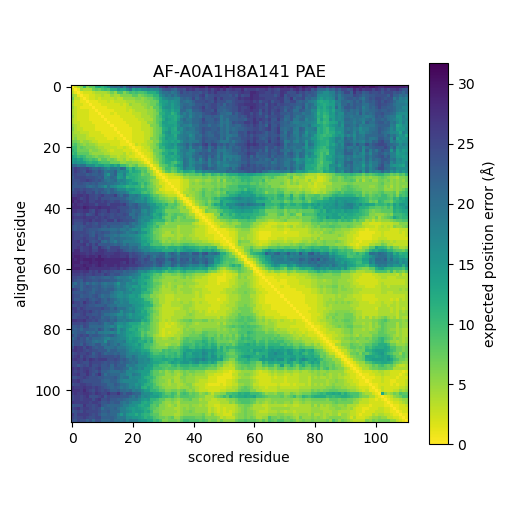N A N 1
ATOM 704 C CA . GLN A 1 88 ? 10.447 11.550 -8.475 1.00 68.25 88 GLN A CA 1
ATOM 705 C C . GLN A 1 88 ? 8.937 11.676 -8.337 1.00 68.25 88 GLN A C 1
ATOM 707 O O . GLN A 1 88 ? 8.185 10.886 -8.907 1.00 68.25 88 GLN A O 1
ATOM 712 N N . TYR A 1 89 ? 8.506 12.682 -7.583 1.00 67.56 89 TYR A N 1
ATOM 713 C CA . TYR A 1 89 ? 7.095 13.003 -7.455 1.00 67.56 89 TYR A CA 1
ATOM 714 C C . TYR A 1 89 ? 6.581 13.560 -8.793 1.00 67.56 89 TYR A C 1
ATOM 716 O O . TYR A 1 89 ? 7.181 14.513 -9.308 1.00 67.56 89 TYR A O 1
ATOM 724 N N . PRO A 1 90 ? 5.516 12.978 -9.373 1.00 65.69 90 PRO A N 1
ATOM 725 C CA . PRO A 1 90 ? 4.878 13.515 -10.568 1.00 65.69 90 PRO A CA 1
ATOM 726 C C . PRO A 1 90 ? 4.468 14.981 -10.375 1.00 65.69 90 PRO A C 1
ATOM 728 O O . PRO A 1 90 ? 4.265 15.443 -9.256 1.00 65.69 90 PRO A O 1
ATOM 731 N N . ARG A 1 91 ? 4.355 15.734 -11.475 1.00 65.06 91 ARG A N 1
ATOM 732 C CA . ARG A 1 91 ? 3.702 17.051 -11.447 1.00 65.06 91 ARG A CA 1
ATOM 733 C C . ARG A 1 91 ? 2.205 16.836 -11.642 1.00 65.06 91 ARG A C 1
ATOM 735 O O . ARG A 1 91 ? 1.823 16.296 -12.677 1.00 65.06 91 ARG A O 1
ATOM 742 N N . GLY A 1 92 ? 1.372 17.289 -10.711 1.00 72.88 92 GLY A N 1
ATOM 743 C CA . GLY A 1 92 ? -0.072 17.118 -10.827 1.00 72.88 92 GLY A CA 1
ATOM 744 C C . GLY A 1 92 ? -0.821 17.383 -9.529 1.00 72.88 92 GLY A C 1
ATOM 745 O O . GLY A 1 92 ? -0.290 17.979 -8.597 1.00 72.88 92 GLY A O 1
ATOM 746 N N . THR A 1 93 ? -2.088 16.967 -9.503 1.00 76.06 93 THR A N 1
ATOM 747 C CA . THR A 1 93 ? -2.847 16.912 -8.252 1.00 76.06 93 THR A CA 1
ATOM 748 C C . THR A 1 93 ? -2.415 15.665 -7.500 1.00 76.06 93 THR A C 1
ATOM 750 O O . THR A 1 93 ? -2.794 14.566 -7.880 1.00 76.06 93 THR A O 1
ATOM 753 N N . ASP A 1 94 ? -1.654 15.862 -6.431 1.00 81.44 94 ASP A N 1
ATOM 754 C CA . ASP A 1 94 ? -1.173 14.770 -5.596 1.00 81.44 94 ASP A CA 1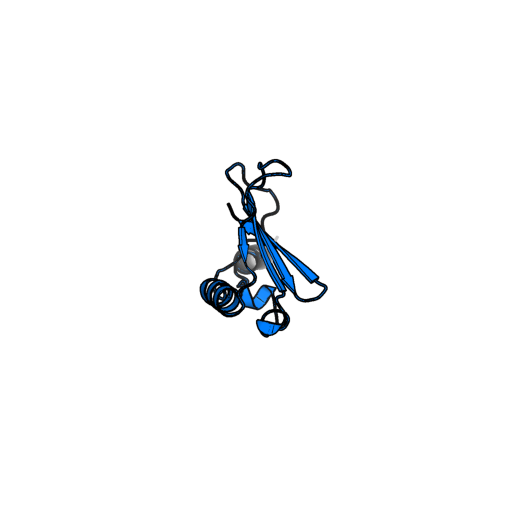
ATOM 755 C C . ASP A 1 94 ? -1.979 14.691 -4.294 1.00 81.44 94 ASP A C 1
ATOM 757 O O . ASP A 1 94 ? -2.342 15.715 -3.700 1.00 81.44 94 ASP A O 1
ATOM 761 N N . TYR A 1 95 ? -2.199 13.469 -3.821 1.00 82.69 95 TYR A N 1
ATOM 762 C CA . TYR A 1 95 ? -2.780 13.165 -2.522 1.00 82.69 95 TYR A CA 1
ATOM 763 C C . TYR A 1 95 ? -1.780 12.405 -1.652 1.00 82.69 95 TYR A C 1
ATOM 765 O O . TYR A 1 95 ? -1.075 11.499 -2.106 1.00 82.69 95 TYR A O 1
ATOM 773 N N . TRP A 1 96 ? -1.746 12.768 -0.378 1.00 85.12 96 TRP A N 1
ATOM 774 C CA . TRP A 1 96 ? -1.068 12.034 0.678 1.00 85.12 96 TRP A CA 1
ATOM 775 C C . TRP A 1 96 ? -2.103 11.213 1.430 1.00 85.12 96 TRP A C 1
ATOM 777 O O . TRP A 1 96 ? -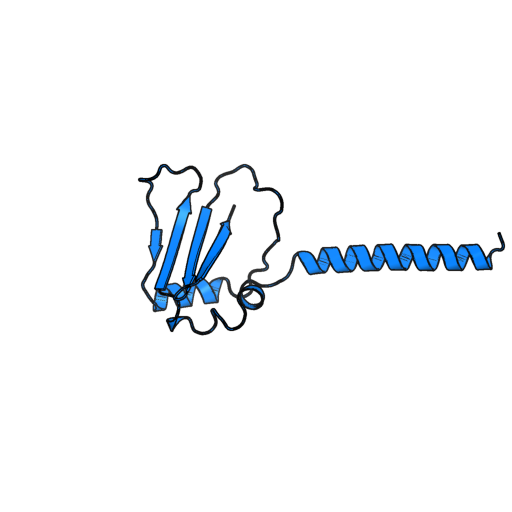3.093 11.752 1.922 1.00 85.12 96 TRP A O 1
ATOM 787 N N . ILE A 1 97 ? -1.879 9.903 1.479 1.00 86.31 97 ILE A N 1
ATOM 788 C CA . ILE A 1 97 ? -2.695 8.965 2.243 1.00 86.31 97 ILE A CA 1
ATOM 789 C C . ILE A 1 97 ? -1.836 8.490 3.408 1.00 86.31 97 ILE A C 1
ATOM 791 O O . ILE A 1 97 ? -0.883 7.729 3.222 1.00 86.31 97 ILE A O 1
ATOM 795 N N . TRP A 1 98 ? -2.170 8.967 4.597 1.00 87.00 98 TRP A N 1
ATOM 796 C CA . TRP A 1 98 ? -1.571 8.566 5.859 1.00 87.00 98 TRP A CA 1
ATOM 797 C C . TRP A 1 98 ? -2.368 7.410 6.444 1.00 87.00 98 TRP A C 1
ATOM 799 O O . TRP A 1 98 ? -3.593 7.493 6.539 1.00 87.00 98 TRP A O 1
ATOM 809 N N . ILE A 1 99 ? -1.682 6.341 6.827 1.00 86.31 99 ILE A N 1
ATOM 810 C CA . ILE A 1 99 ? -2.267 5.188 7.506 1.00 86.31 99 ILE A CA 1
ATOM 811 C C . ILE A 1 99 ? -1.540 5.047 8.835 1.00 86.31 99 ILE A C 1
ATOM 813 O O . ILE A 1 99 ? -0.350 4.719 8.863 1.00 86.31 99 ILE A O 1
ATOM 817 N N . ASP A 1 100 ? -2.264 5.311 9.915 1.00 85.50 100 ASP A N 1
ATOM 818 C CA . ASP A 1 100 ? -1.728 5.283 11.268 1.00 85.50 100 ASP A CA 1
ATOM 819 C C . ASP A 1 100 ? -2.088 3.950 11.914 1.00 85.50 100 ASP A C 1
ATOM 821 O O . ASP A 1 100 ? -3.264 3.613 12.064 1.00 85.50 100 ASP A O 1
ATOM 825 N N . VAL A 1 101 ? -1.058 3.179 12.249 1.00 83.06 101 VAL A N 1
ATOM 826 C CA . VAL A 1 101 ? -1.171 1.843 12.833 1.00 83.06 101 VAL A CA 1
ATOM 827 C C . VAL A 1 101 ? -0.454 1.855 14.174 1.00 83.06 101 VAL A C 1
ATOM 829 O O . VAL A 1 101 ? 0.778 1.783 14.213 1.00 83.06 101 VAL A O 1
ATOM 832 N N . GLU A 1 102 ? -1.209 1.977 15.265 1.00 80.00 102 GLU A N 1
ATOM 833 C CA . GLU A 1 102 ? -0.707 2.181 16.628 1.00 80.00 102 GLU A CA 1
ATOM 834 C C . GLU A 1 102 ? 0.341 3.323 16.705 1.00 80.00 102 GLU A C 1
ATOM 836 O O . GLU A 1 102 ? 0.018 4.503 16.807 1.00 80.00 102 GLU A O 1
ATOM 841 N N . TYR A 1 103 ? 1.633 2.974 16.644 1.00 72.06 103 TYR A N 1
ATOM 842 C CA . TYR A 1 103 ? 2.780 3.887 16.761 1.00 72.06 103 TYR A CA 1
ATOM 843 C C . TYR A 1 103 ? 3.561 4.073 15.452 1.00 72.06 103 TYR A C 1
ATOM 845 O O . TYR A 1 103 ? 4.684 4.586 15.460 1.00 72.06 103 TYR A O 1
ATOM 853 N N . LYS A 1 104 ? 3.023 3.593 14.328 1.00 79.06 104 LYS A N 1
ATOM 854 C CA . LYS A 1 104 ? 3.668 3.653 13.015 1.00 79.06 104 LYS A CA 1
ATOM 855 C C . LYS A 1 104 ? 2.806 4.409 12.021 1.00 79.06 104 LYS A C 1
ATOM 857 O O . LYS A 1 104 ? 1.603 4.197 11.936 1.00 79.06 104 LYS A O 1
ATOM 862 N N . HIS A 1 105 ? 3.473 5.229 11.219 1.00 79.50 105 HIS A N 1
ATOM 863 C CA . HIS A 1 105 ? 2.855 6.025 10.170 1.00 79.50 105 HIS A CA 1
ATOM 864 C C . HIS A 1 105 ? 3.329 5.523 8.810 1.00 79.50 105 HIS A C 1
ATOM 866 O O . HIS A 1 105 ? 4.532 5.508 8.533 1.00 79.50 105 HIS A O 1
ATOM 872 N N . TYR A 1 106 ? 2.387 5.135 7.956 1.00 82.00 106 TYR A N 1
ATOM 873 C CA . TYR A 1 106 ? 2.653 4.839 6.553 1.00 82.00 106 TYR A CA 1
ATOM 874 C C . TYR A 1 106 ? 2.126 5.971 5.691 1.00 82.00 106 TYR A C 1
ATOM 876 O O . TYR A 1 106 ? 0.983 6.391 5.841 1.00 82.00 106 TYR A O 1
ATOM 884 N N . LEU A 1 107 ? 2.958 6.441 4.768 1.00 80.38 107 LEU A N 1
ATOM 885 C CA . LEU A 1 107 ? 2.588 7.455 3.794 1.00 80.38 107 LEU A CA 1
ATOM 886 C C . LEU A 1 107 ? 2.576 6.832 2.402 1.00 80.38 107 LEU A C 1
ATOM 888 O O . LEU A 1 107 ? 3.589 6.303 1.941 1.00 80.38 107 LEU A O 1
ATOM 892 N N . ILE A 1 108 ? 1.439 6.941 1.724 1.00 79.62 108 ILE A N 1
ATOM 893 C CA . ILE A 1 108 ? 1.291 6.599 0.313 1.00 79.62 108 ILE A CA 1
ATOM 894 C C . ILE A 1 108 ? 1.095 7.891 -0.471 1.00 79.62 108 ILE A C 1
ATOM 896 O O . ILE A 1 108 ? 0.261 8.729 -0.129 1.00 79.62 108 ILE A O 1
ATOM 900 N N . HIS A 1 109 ? 1.866 8.025 -1.546 1.00 77.25 109 HIS A N 1
ATOM 901 C CA . HIS A 1 109 ? 1.696 9.089 -2.523 1.00 77.25 109 HIS A CA 1
ATOM 902 C C . HIS A 1 109 ? 0.787 8.599 -3.651 1.00 77.25 109 HIS A C 1
ATOM 904 O O . HIS A 1 109 ? 1.108 7.602 -4.301 1.00 77.25 109 HIS A O 1
ATOM 910 N N . TYR A 1 110 ? -0.326 9.291 -3.882 1.00 77.12 110 TYR A N 1
ATOM 911 C CA . TYR A 1 110 ? -1.274 8.980 -4.950 1.00 77.12 110 TYR A CA 1
ATOM 912 C C . TYR A 1 110 ? -1.390 10.166 -5.910 1.00 77.12 110 TYR A C 1
ATOM 914 O O . TYR A 1 110 ? -1.561 11.299 -5.464 1.00 77.12 110 TYR A O 1
ATOM 922 N N . THR A 1 111 ? -1.279 9.904 -7.211 1.00 75.06 111 THR A N 1
ATOM 923 C CA . THR A 1 111 ? -1.301 10.910 -8.288 1.00 75.06 111 THR A CA 1
ATOM 924 C C . THR A 1 111 ? -2.272 10.507 -9.377 1.00 75.06 111 THR A C 1
ATOM 926 O O . THR A 1 111 ? -2.247 9.297 -9.707 1.00 75.06 111 THR A O 1
#